Protein AF-B9JU67-F1 (afdb_monomer_lite)

Radius of gyration: 13.2 Å; chains: 1; bounding box: 34×25×34 Å

Sequence (87 aa):
MDLEYQSVPEAIAGYARLTEDIRKQQLVQEMHEFLHRYHNDVEGEFSKRYWFDFSPQTLGQTVPEFFDMVRDIVTDPDSYHRFLPTN

Secondary structure (DSSP, 8-state):
-----SSHHHHHHHHHHHS-HHHHHHHHHHHHHHHHHTTTSHHHHHHHHHTTT--GGGGT--HHHHHHHHHHHHH-GGGGGGGSPP-

pLDDT: mean 90.67, std 10.75, range [44.81, 97.56]

Foldseek 3Di:
DPPPDPDPLLVLLVCLVPDDPVVLVVLLVVLVVLCVVCVPPSQVVCCVVCVVPDDCVVLVDDSVRVSVSSNVCSVPVVCSVVSDDDD

Structure (mmCIF, N/CA/C/O backbone):
data_AF-B9JU67-F1
#
_entry.id   AF-B9JU67-F1
#
loop_
_atom_site.group_PDB
_atom_site.id
_atom_site.type_symbol
_atom_site.label_atom_id
_atom_site.label_alt_id
_atom_site.label_comp_id
_atom_site.label_asym_id
_atom_site.label_entity_id
_atom_site.label_seq_id
_atom_site.pdbx_PDB_ins_code
_atom_site.Cartn_x
_atom_site.Cartn_y
_atom_site.Cartn_z
_atom_site.occupancy
_atom_site.B_iso_or_equiv
_atom_site.auth_seq_id
_atom_site.auth_comp_id
_atom_site.auth_asym_id
_atom_site.auth_atom_id
_atom_site.pdbx_PDB_model_num
ATOM 1 N N . MET A 1 1 ? 6.316 16.346 -15.763 1.00 44.81 1 MET A N 1
ATOM 2 C CA . MET A 1 1 ? 5.099 15.683 -16.260 1.00 44.81 1 MET A CA 1
ATOM 3 C C . MET A 1 1 ? 4.391 15.229 -15.006 1.00 44.81 1 MET A C 1
ATOM 5 O O . MET A 1 1 ? 4.910 14.329 -14.357 1.00 44.81 1 MET A O 1
ATOM 9 N N . ASP A 1 2 ? 3.353 15.946 -14.581 1.00 52.53 2 ASP A N 1
ATOM 10 C CA . ASP A 1 2 ? 2.548 15.511 -13.442 1.00 52.53 2 ASP A CA 1
ATOM 11 C C . ASP A 1 2 ? 1.766 14.285 -13.904 1.00 52.53 2 ASP A C 1
ATOM 13 O O . ASP A 1 2 ? 1.059 14.327 -14.911 1.00 52.53 2 ASP A O 1
ATOM 17 N N . LEU A 1 3 ? 2.009 13.150 -13.255 1.00 55.97 3 LEU A N 1
ATOM 18 C CA . LEU A 1 3 ? 1.270 11.929 -13.530 1.00 55.97 3 LEU A CA 1
ATOM 19 C C . LEU A 1 3 ? -0.102 12.096 -12.875 1.00 55.97 3 LEU A C 1
ATOM 21 O O . LEU A 1 3 ? -0.263 11.846 -11.683 1.00 55.97 3 LEU A O 1
ATOM 25 N N . GLU A 1 4 ? -1.072 12.585 -13.643 1.00 64.44 4 GLU A N 1
ATOM 26 C CA . GLU A 1 4 ? -2.477 12.606 -13.238 1.00 64.44 4 GLU A CA 1
ATOM 27 C C . GLU A 1 4 ? -3.029 11.180 -13.319 1.00 64.44 4 GLU A C 1
ATOM 29 O O . GLU A 1 4 ? -3.553 10.748 -14.344 1.00 64.44 4 GLU A O 1
ATOM 34 N N . TYR A 1 5 ? -2.860 10.415 -12.243 1.00 73.81 5 TYR A N 1
ATOM 35 C CA . TYR A 1 5 ? -3.524 9.124 -12.106 1.00 73.81 5 TYR A CA 1
ATOM 36 C C . TYR A 1 5 ? -4.987 9.338 -11.725 1.00 73.81 5 TYR A C 1
ATOM 38 O O . TYR A 1 5 ? -5.295 10.110 -10.817 1.00 73.81 5 TYR A O 1
ATOM 46 N N . GLN A 1 6 ? -5.894 8.639 -12.405 1.00 79.56 6 GLN A N 1
ATOM 47 C CA . GLN A 1 6 ? -7.336 8.801 -12.222 1.00 79.56 6 GLN A CA 1
ATOM 48 C C . GLN A 1 6 ? -7.870 7.974 -11.047 1.00 79.56 6 GLN A C 1
ATOM 50 O O . GLN A 1 6 ? -9.006 8.168 -10.614 1.00 79.56 6 GLN A O 1
ATOM 55 N N . SER A 1 7 ? -7.064 7.049 -10.515 1.00 88.38 7 SER A N 1
ATOM 56 C CA . SER A 1 7 ? -7.405 6.241 -9.343 1.00 88.38 7 SER A CA 1
ATOM 57 C C . SER A 1 7 ? -6.167 5.753 -8.582 1.00 88.38 7 SER A C 1
ATOM 59 O O . SER A 1 7 ? -5.059 5.711 -9.119 1.00 88.38 7 SER A O 1
ATOM 61 N N . VAL A 1 8 ? -6.362 5.328 -7.329 1.00 92.31 8 VAL A N 1
ATOM 62 C CA . VAL A 1 8 ? -5.292 4.747 -6.499 1.00 92.31 8 VAL A CA 1
ATOM 63 C C . VAL A 1 8 ? -4.707 3.461 -7.112 1.00 92.31 8 VAL A C 1
ATOM 65 O O . VAL A 1 8 ? -3.483 3.387 -7.215 1.00 92.31 8 VAL A O 1
ATOM 68 N N . PRO A 1 9 ? -5.507 2.479 -7.589 1.00 93.88 9 PRO A N 1
ATOM 69 C CA . PRO A 1 9 ? -4.967 1.312 -8.293 1.00 93.88 9 PRO A CA 1
ATOM 70 C C . PRO A 1 9 ? -4.091 1.677 -9.496 1.00 93.88 9 PRO A C 1
ATOM 72 O O . PRO A 1 9 ? -3.032 1.086 -9.700 1.00 93.88 9 PRO A O 1
ATOM 75 N N . GLU A 1 10 ? -4.499 2.682 -10.273 1.00 93.62 10 GLU A N 1
ATOM 76 C CA . GLU A 1 10 ? -3.730 3.148 -11.428 1.00 93.62 10 GLU A CA 1
ATOM 77 C C . GLU A 1 10 ? -2.410 3.813 -11.014 1.00 93.62 10 GLU A C 1
ATOM 79 O O . GLU A 1 10 ? -1.376 3.564 -11.634 1.00 93.62 10 GLU A O 1
ATOM 84 N N . ALA A 1 11 ? -2.412 4.593 -9.929 1.00 93.00 11 ALA A N 1
ATOM 85 C CA . ALA A 1 11 ? -1.195 5.177 -9.372 1.00 93.00 11 ALA A CA 1
ATOM 86 C C . ALA A 1 11 ? -0.200 4.102 -8.908 1.00 93.00 11 ALA A C 1
ATOM 88 O O . ALA A 1 11 ? 0.999 4.210 -9.177 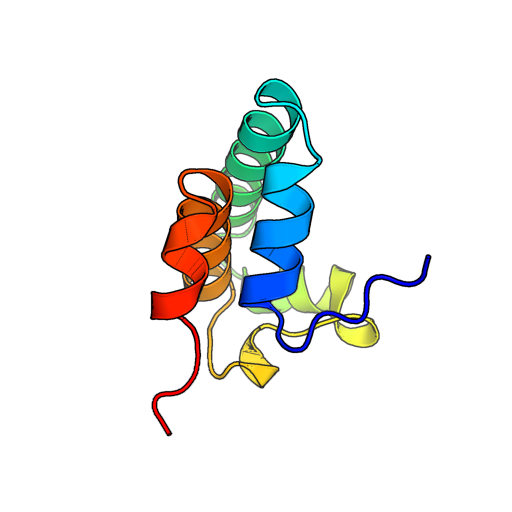1.00 93.00 11 ALA A O 1
ATOM 89 N N . ILE A 1 12 ? -0.690 3.033 -8.270 1.00 94.50 12 ILE A N 1
ATOM 90 C CA . ILE A 1 12 ? 0.137 1.889 -7.859 1.00 94.50 12 ILE A CA 1
ATOM 91 C C . ILE A 1 12 ? 0.705 1.170 -9.091 1.00 94.50 12 ILE A C 1
ATOM 93 O O . ILE A 1 12 ? 1.892 0.843 -9.116 1.00 94.50 12 ILE A O 1
ATOM 97 N N . ALA A 1 13 ? -0.097 0.972 -10.142 1.00 95.12 13 ALA A N 1
ATOM 98 C CA . ALA A 1 13 ? 0.370 0.376 -11.394 1.00 95.12 13 ALA A CA 1
ATOM 99 C C . ALA A 1 13 ? 1.446 1.237 -12.070 1.00 95.12 13 ALA A C 1
ATOM 101 O O . ALA A 1 13 ? 2.460 0.723 -12.543 1.00 95.12 13 ALA A O 1
ATOM 102 N N . GLY A 1 14 ? 1.259 2.558 -12.079 1.00 94.12 14 GLY A N 1
ATOM 103 C CA . GLY A 1 14 ? 2.247 3.513 -12.566 1.00 94.12 14 GLY A CA 1
ATOM 104 C C . GLY A 1 14 ? 3.559 3.449 -11.783 1.00 94.12 14 GLY A C 1
ATOM 105 O O . GLY A 1 14 ? 4.628 3.338 -12.385 1.00 94.12 14 GLY A O 1
ATOM 106 N N . TYR A 1 15 ? 3.484 3.411 -10.449 1.00 93.44 15 TYR A N 1
ATOM 107 C CA . TYR A 1 15 ? 4.643 3.152 -9.591 1.00 93.44 15 TYR A CA 1
ATOM 108 C C . TYR A 1 15 ? 5.332 1.831 -9.961 1.00 93.44 15 TYR A C 1
ATOM 110 O O . TYR A 1 15 ? 6.545 1.809 -10.175 1.00 93.44 15 TYR A O 1
ATOM 118 N N . ALA A 1 16 ? 4.576 0.741 -10.102 1.00 94.69 16 ALA A N 1
ATOM 119 C CA . ALA A 1 16 ? 5.119 -0.581 -10.394 1.00 94.69 16 ALA A CA 1
ATOM 120 C C . ALA A 1 16 ? 5.787 -0.664 -11.779 1.00 94.69 16 ALA A C 1
ATOM 122 O O . ALA A 1 16 ? 6.799 -1.343 -11.937 1.00 94.69 16 ALA A O 1
ATOM 123 N N . ARG A 1 17 ? 5.283 0.059 -12.783 1.00 94.50 17 ARG A N 1
ATOM 124 C CA . ARG A 1 17 ? 5.892 0.119 -14.126 1.00 94.50 17 ARG A CA 1
ATOM 125 C C . ARG A 1 17 ? 7.212 0.895 -14.151 1.00 94.50 17 ARG A C 1
ATOM 127 O O . ARG A 1 17 ? 8.078 0.585 -14.962 1.00 94.50 17 ARG A O 1
ATOM 134 N N . LEU A 1 18 ? 7.365 1.892 -13.280 1.00 94.12 18 LEU A N 1
ATOM 135 C CA . LEU A 1 18 ? 8.536 2.780 -13.234 1.00 94.12 18 LEU A CA 1
ATOM 136 C C . LEU A 1 18 ? 9.608 2.340 -12.227 1.00 94.12 18 LEU A C 1
ATOM 138 O O . LEU A 1 18 ? 10.691 2.922 -12.181 1.00 94.12 18 LEU A O 1
ATOM 142 N N . THR A 1 19 ? 9.306 1.338 -11.407 1.00 93.56 19 THR A N 1
ATOM 143 C CA . THR A 1 19 ? 10.156 0.902 -10.298 1.00 93.56 19 THR A CA 1
ATOM 144 C C . THR A 1 19 ? 10.881 -0.400 -10.637 1.00 93.56 19 THR A C 1
ATOM 146 O O . THR A 1 19 ? 10.341 -1.272 -11.311 1.00 93.56 19 THR A O 1
ATOM 149 N N . GLU A 1 20 ? 12.110 -0.553 -10.147 1.00 94.25 20 GLU A N 1
ATOM 150 C CA . GLU A 1 20 ? 12.892 -1.789 -10.270 1.00 94.25 20 GLU A CA 1
ATOM 151 C C . GLU A 1 20 ? 12.317 -2.921 -9.406 1.00 94.25 20 GLU A C 1
ATOM 153 O O . GLU A 1 20 ? 11.821 -2.685 -8.302 1.00 94.25 20 GLU A O 1
ATOM 158 N N . ASP A 1 21 ? 12.455 -4.170 -9.855 1.00 93.81 21 ASP A N 1
ATOM 159 C CA . ASP A 1 21 ? 11.868 -5.333 -9.172 1.00 93.81 21 ASP A CA 1
ATOM 160 C C . ASP A 1 21 ? 12.362 -5.514 -7.729 1.00 93.81 21 ASP A C 1
ATOM 162 O O . ASP A 1 21 ? 11.587 -5.903 -6.859 1.00 93.81 21 ASP A O 1
ATOM 166 N N . ILE A 1 22 ? 13.616 -5.152 -7.433 1.00 94.94 22 ILE A N 1
ATOM 167 C CA . ILE A 1 22 ? 14.158 -5.211 -6.064 1.00 94.94 22 ILE A CA 1
ATOM 168 C C . ILE A 1 22 ? 13.369 -4.292 -5.125 1.00 94.94 22 ILE A C 1
ATOM 170 O O . ILE A 1 22 ? 13.026 -4.687 -4.012 1.00 94.94 22 ILE A O 1
ATOM 174 N N . ARG A 1 23 ? 13.035 -3.076 -5.570 1.00 95.19 23 ARG A N 1
ATOM 175 C CA . ARG A 1 23 ? 12.271 -2.117 -4.758 1.00 95.19 23 ARG A CA 1
ATOM 176 C C . ARG A 1 23 ? 10.819 -2.555 -4.579 1.00 95.19 23 ARG A C 1
ATOM 178 O O . ARG A 1 23 ? 10.262 -2.376 -3.503 1.00 95.19 23 ARG A O 1
ATOM 185 N N . LYS A 1 24 ? 10.227 -3.187 -5.597 1.00 95.62 24 LYS A N 1
ATOM 186 C CA . LYS A 1 24 ? 8.894 -3.804 -5.496 1.00 95.62 24 LYS A CA 1
ATOM 187 C C . LYS A 1 24 ? 8.864 -4.900 -4.434 1.00 95.62 24 LYS A C 1
ATOM 189 O O . LYS A 1 24 ? 7.972 -4.922 -3.593 1.00 95.62 24 LYS A O 1
ATOM 194 N N . GLN A 1 25 ? 9.863 -5.782 -4.447 1.00 95.31 25 GLN A N 1
ATOM 195 C CA . GLN A 1 25 ? 9.998 -6.853 -3.458 1.00 95.31 25 GLN A CA 1
ATOM 196 C C . GLN A 1 25 ? 10.206 -6.301 -2.044 1.00 95.31 25 GLN A C 1
ATOM 198 O O . GLN A 1 25 ? 9.600 -6.809 -1.103 1.00 95.31 25 GLN A O 1
ATOM 203 N N . GLN A 1 26 ? 11.009 -5.242 -1.896 1.00 96.69 26 GLN A N 1
ATOM 204 C CA . GLN A 1 26 ? 11.188 -4.546 -0.618 1.00 96.69 26 GLN A CA 1
ATOM 205 C C . GLN A 1 26 ? 9.868 -3.975 -0.096 1.00 96.69 26 GLN A C 1
ATOM 207 O O . GLN A 1 26 ? 9.519 -4.242 1.048 1.00 96.69 26 GLN A O 1
ATOM 212 N N . LEU A 1 27 ? 9.093 -3.286 -0.938 1.00 96.19 27 LEU A N 1
ATOM 213 C CA . LEU A 1 27 ? 7.781 -2.758 -0.555 1.00 96.19 27 LEU A CA 1
ATOM 214 C C . LEU A 1 27 ? 6.831 -3.871 -0.081 1.00 96.19 27 LEU A C 1
ATOM 216 O O . LEU A 1 27 ? 6.189 -3.741 0.959 1.00 96.19 27 LEU A O 1
ATOM 220 N N . VAL A 1 28 ? 6.755 -4.987 -0.815 1.00 96.38 28 VAL A N 1
ATOM 221 C CA . VAL A 1 28 ? 5.919 -6.137 -0.423 1.00 96.38 28 VAL A CA 1
ATOM 222 C C . VAL A 1 28 ? 6.363 -6.719 0.919 1.00 96.38 28 VAL A C 1
ATOM 224 O O . VAL A 1 28 ? 5.524 -7.030 1.767 1.00 96.38 28 VAL A O 1
ATOM 227 N N . GLN A 1 29 ? 7.671 -6.824 1.144 1.00 97.06 29 GLN A N 1
ATOM 228 C CA . GLN A 1 29 ? 8.216 -7.297 2.411 1.00 97.06 29 GLN A CA 1
ATOM 229 C C . GLN A 1 29 ? 7.897 -6.336 3.567 1.00 97.06 29 GLN A C 1
ATOM 231 O O . GLN A 1 29 ? 7.467 -6.783 4.628 1.00 97.06 29 GLN A O 1
ATOM 236 N N . GLU A 1 30 ? 8.043 -5.027 3.363 1.00 97.06 30 GLU A N 1
ATOM 237 C CA . GLU A 1 30 ? 7.713 -4.003 4.359 1.00 97.06 30 GLU A CA 1
ATOM 238 C C . GLU A 1 30 ? 6.229 -4.039 4.746 1.00 97.06 30 GLU A C 1
ATOM 240 O O . GLU A 1 30 ? 5.901 -3.959 5.931 1.00 97.06 30 GLU A O 1
ATOM 245 N N . MET A 1 31 ? 5.329 -4.237 3.775 1.00 96.94 31 MET A N 1
ATOM 246 C CA . MET A 1 31 ? 3.897 -4.417 4.036 1.00 96.94 31 MET A CA 1
ATOM 247 C C . MET A 1 31 ? 3.629 -5.655 4.903 1.00 96.94 31 MET A C 1
ATOM 249 O O . MET A 1 31 ? 2.904 -5.567 5.895 1.00 96.94 31 MET A O 1
ATOM 253 N N . HIS A 1 32 ? 4.245 -6.799 4.590 1.00 96.25 32 HIS A N 1
ATOM 254 C CA . HIS A 1 32 ? 4.122 -8.004 5.418 1.00 96.25 32 HIS A CA 1
ATOM 255 C C . HIS A 1 32 ? 4.669 -7.801 6.836 1.00 96.25 32 HIS A C 1
ATOM 257 O O . HIS A 1 32 ? 4.033 -8.202 7.814 1.00 96.25 32 HIS A O 1
ATOM 263 N N . GLU A 1 33 ? 5.828 -7.157 6.975 1.00 97.56 33 GLU A N 1
ATOM 264 C CA . GLU A 1 33 ? 6.413 -6.855 8.282 1.00 97.56 33 GLU A CA 1
ATOM 265 C C . GLU A 1 33 ? 5.542 -5.906 9.099 1.00 97.56 33 GLU A C 1
ATOM 267 O O . GLU A 1 33 ? 5.419 -6.086 10.312 1.00 97.56 33 GLU A O 1
ATOM 272 N N . PHE A 1 34 ? 4.913 -4.925 8.451 1.00 96.75 34 PHE A N 1
ATOM 273 C CA . PHE A 1 34 ? 3.978 -4.010 9.089 1.00 96.75 34 PHE A CA 1
ATOM 274 C C . PHE A 1 34 ? 2.775 -4.763 9.664 1.00 96.75 34 PHE A C 1
ATOM 276 O O . PHE A 1 34 ? 2.478 -4.621 10.852 1.00 96.75 34 PHE A O 1
ATOM 283 N N . LEU A 1 35 ? 2.132 -5.615 8.855 1.00 96.44 35 LEU A N 1
ATOM 284 C CA . LEU A 1 35 ? 0.995 -6.429 9.295 1.00 96.44 35 LEU A CA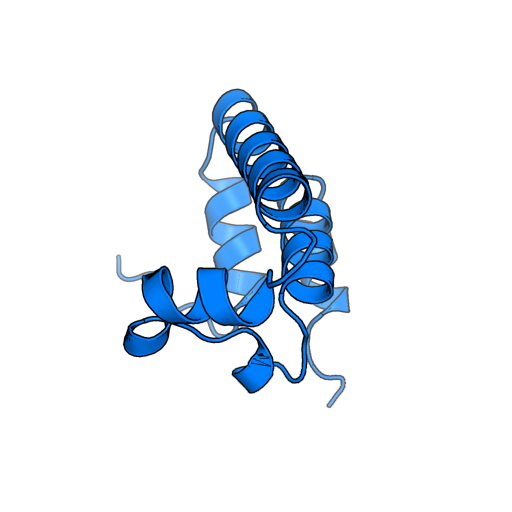 1
ATOM 285 C C . LEU A 1 35 ? 1.376 -7.355 10.453 1.00 96.44 35 LEU A C 1
ATOM 287 O O . LEU A 1 35 ? 0.632 -7.473 11.422 1.00 96.44 35 LEU A O 1
ATOM 291 N N . HIS A 1 36 ? 2.550 -7.982 10.387 1.00 96.31 36 HIS A N 1
ATOM 292 C CA . HIS A 1 36 ? 3.019 -8.876 11.442 1.00 96.31 36 HIS A CA 1
ATOM 293 C C . HIS A 1 36 ? 3.349 -8.120 12.740 1.00 96.31 36 HIS A C 1
ATOM 295 O O . HIS A 1 36 ? 2.956 -8.529 13.836 1.00 96.31 36 HIS A O 1
ATOM 301 N N . ARG A 1 37 ? 4.063 -6.993 12.636 1.00 96.81 37 ARG A N 1
ATOM 302 C CA . ARG A 1 37 ? 4.487 -6.188 13.790 1.00 96.81 37 ARG A CA 1
ATOM 303 C C . ARG A 1 37 ? 3.303 -5.570 14.524 1.00 96.81 37 ARG A C 1
ATOM 305 O O . ARG A 1 37 ? 3.326 -5.530 15.750 1.00 96.81 37 ARG A O 1
ATOM 312 N N . TYR A 1 38 ? 2.297 -5.112 13.786 1.00 96.19 38 TYR A N 1
ATOM 313 C CA . TYR A 1 38 ? 1.136 -4.406 14.324 1.00 96.19 38 TYR A CA 1
ATOM 314 C C . TYR A 1 38 ? -0.144 -5.244 14.273 1.00 96.19 38 TYR A C 1
ATOM 316 O O . TYR A 1 38 ? -1.233 -4.684 14.276 1.00 96.19 38 TYR A O 1
ATOM 324 N N . HIS A 1 39 ? -0.032 -6.577 14.261 1.00 91.88 39 HIS A N 1
ATOM 325 C CA . HIS A 1 39 ? -1.156 -7.516 14.115 1.00 91.88 39 HIS A CA 1
ATOM 326 C C . HIS A 1 39 ? -2.331 -7.272 15.081 1.00 91.88 39 HIS A C 1
ATOM 328 O O . HIS A 1 39 ? -3.455 -7.675 14.797 1.00 91.88 39 HIS A O 1
ATOM 334 N N . ASN A 1 40 ? -2.087 -6.632 16.226 1.00 94.06 40 ASN A N 1
ATOM 335 C CA . ASN A 1 40 ? -3.087 -6.305 17.239 1.00 94.06 40 ASN A CA 1
ATOM 336 C C . ASN A 1 40 ? -3.800 -4.952 17.027 1.00 94.06 40 ASN A C 1
ATOM 338 O O . ASN A 1 40 ? -4.833 -4.735 17.654 1.00 94.06 40 ASN A O 1
ATOM 342 N N . ASP A 1 41 ? -3.255 -4.046 16.209 1.00 96.00 41 ASP A N 1
ATOM 343 C CA . ASP A 1 41 ? -3.824 -2.717 15.917 1.00 96.00 41 ASP A CA 1
ATOM 344 C C . ASP A 1 41 ? -3.303 -2.156 14.576 1.00 96.00 41 ASP A C 1
ATOM 346 O O . ASP A 1 41 ? -2.688 -1.091 14.509 1.00 96.00 41 ASP A O 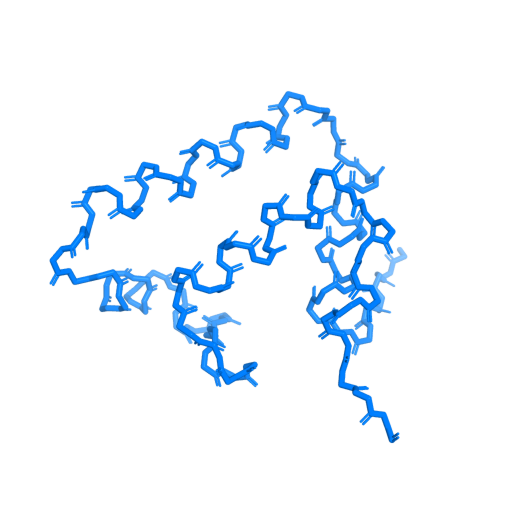1
ATOM 350 N N . VAL A 1 42 ? -3.508 -2.901 13.486 1.00 96.00 42 VAL A N 1
ATOM 351 C CA . VAL A 1 42 ? -3.001 -2.517 12.155 1.00 96.00 42 VAL A CA 1
ATOM 352 C C . VAL A 1 42 ? -3.604 -1.184 11.695 1.00 96.00 42 VAL A C 1
ATOM 354 O O . VAL A 1 42 ? -2.883 -0.309 11.217 1.00 96.00 42 VAL A O 1
ATOM 357 N N . GLU A 1 43 ? -4.915 -1.009 11.868 1.00 95.25 43 GLU A N 1
ATOM 358 C CA . GLU A 1 43 ? -5.649 0.192 11.449 1.00 95.25 43 GLU A CA 1
ATOM 359 C C . GLU A 1 43 ? -5.185 1.442 12.207 1.00 95.25 43 GLU A C 1
ATOM 361 O O . GLU A 1 43 ? -4.904 2.478 11.598 1.00 95.25 43 GLU A O 1
ATOM 366 N N . GLY A 1 44 ? -5.061 1.351 13.537 1.00 94.94 44 GLY A N 1
ATOM 367 C CA . GLY A 1 44 ? -4.618 2.465 14.368 1.00 94.94 44 GLY A CA 1
ATOM 368 C C . GLY A 1 44 ? -3.179 2.863 14.060 1.00 94.94 44 GLY A C 1
ATOM 369 O O . GLY A 1 44 ? -2.865 4.051 13.950 1.00 94.94 44 GLY A O 1
ATOM 370 N N . GLU A 1 45 ? -2.301 1.883 13.859 1.00 96.44 45 GLU A N 1
ATOM 371 C CA . GLU A 1 45 ? -0.899 2.112 13.521 1.00 96.44 45 GLU A CA 1
ATOM 372 C C . GLU A 1 45 ? -0.713 2.683 12.112 1.00 96.44 45 GLU A C 1
ATOM 374 O O . GLU A 1 45 ? 0.147 3.547 11.910 1.00 96.44 45 GLU A O 1
ATOM 379 N N . PHE A 1 46 ? -1.519 2.257 11.142 1.00 95.00 46 PHE A N 1
ATOM 380 C CA . PHE A 1 46 ? -1.497 2.839 9.803 1.00 95.00 46 PHE A CA 1
ATOM 381 C C . PHE A 1 46 ? -1.997 4.283 9.839 1.00 95.00 46 PHE A C 1
ATOM 383 O O . PHE A 1 46 ? -1.313 5.193 9.371 1.00 95.00 46 PHE A O 1
ATOM 390 N N . SER A 1 47 ? -3.148 4.508 10.480 1.00 93.50 47 SER A N 1
ATOM 391 C CA . SER A 1 47 ? -3.752 5.830 10.619 1.00 93.50 47 SER A CA 1
ATOM 392 C C . SER A 1 47 ? -2.774 6.818 11.252 1.00 93.50 47 SER A C 1
ATOM 394 O O . SER A 1 47 ? -2.467 7.829 10.637 1.00 93.50 47 SER A O 1
ATOM 396 N N . LYS A 1 48 ? -2.140 6.499 12.390 1.00 93.62 48 LYS A N 1
ATOM 397 C CA . LYS A 1 48 ? -1.148 7.388 13.037 1.00 93.62 48 LYS A CA 1
ATOM 398 C C . LYS A 1 48 ? -0.047 7.896 12.099 1.00 93.62 48 LYS A C 1
ATOM 400 O O . LYS A 1 48 ? 0.442 9.005 12.302 1.00 93.62 48 LYS A O 1
ATOM 405 N N . 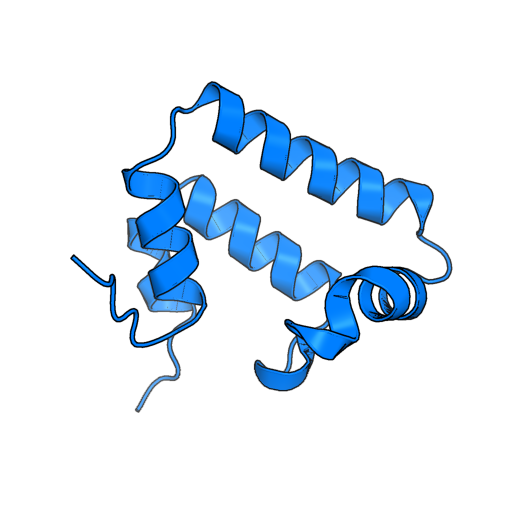ARG A 1 49 ? 0.365 7.090 11.117 1.00 92.81 49 ARG A N 1
ATOM 406 C CA . ARG A 1 49 ? 1.461 7.410 10.191 1.00 92.81 49 ARG A CA 1
ATOM 407 C C . ARG A 1 49 ? 0.991 8.135 8.936 1.00 92.81 49 ARG A C 1
ATOM 409 O O . ARG A 1 49 ? 1.718 8.996 8.458 1.00 92.81 49 ARG A O 1
ATOM 416 N N . TYR A 1 50 ? -0.188 7.786 8.423 1.00 90.62 50 TYR A N 1
ATOM 417 C CA . TYR A 1 50 ? -0.598 8.154 7.065 1.00 90.62 50 TYR A CA 1
ATOM 418 C C . TYR A 1 50 ? -1.937 8.892 6.983 1.00 90.62 50 TYR A C 1
ATOM 420 O O . TYR A 1 50 ? -2.285 9.346 5.900 1.00 90.62 50 TYR A O 1
ATOM 428 N N . TRP A 1 51 ? -2.674 9.067 8.089 1.00 85.19 51 TRP A N 1
ATOM 429 C CA . TRP A 1 51 ? -4.048 9.601 8.081 1.00 85.19 51 TRP A CA 1
ATOM 430 C C . TRP A 1 51 ? -4.214 10.937 7.350 1.00 85.19 51 TRP A C 1
ATOM 432 O O . TRP A 1 51 ? -5.292 11.207 6.827 1.00 85.19 51 TRP A O 1
ATOM 442 N N . PHE A 1 52 ? -3.178 11.781 7.352 1.00 84.75 52 PHE A N 1
ATOM 443 C CA . PHE A 1 52 ? -3.213 13.085 6.697 1.00 84.75 52 PHE A CA 1
ATOM 444 C C . PHE A 1 52 ? -3.120 12.972 5.169 1.00 84.75 52 PHE A C 1
ATOM 446 O O . PHE A 1 52 ? -3.736 13.765 4.464 1.00 84.75 52 PHE A O 1
ATOM 453 N N . ASP A 1 53 ? -2.384 11.977 4.673 1.00 86.81 53 ASP A N 1
ATOM 454 C CA . ASP A 1 53 ? -2.114 11.800 3.246 1.00 86.81 53 ASP A CA 1
ATOM 455 C C . ASP A 1 53 ? -3.091 10.814 2.597 1.00 86.81 53 ASP A C 1
ATOM 457 O O . ASP A 1 53 ? -3.585 11.048 1.495 1.00 86.81 53 ASP A O 1
ATOM 461 N N . PHE A 1 54 ? -3.369 9.691 3.264 1.00 87.12 54 PHE A N 1
ATOM 462 C CA . PHE A 1 54 ? -4.161 8.609 2.697 1.00 87.12 54 PHE A CA 1
ATOM 463 C C . PHE A 1 54 ? -4.781 7.704 3.769 1.00 87.12 54 PHE A C 1
ATOM 465 O O . PHE A 1 54 ? -4.149 7.337 4.761 1.00 87.12 54 PHE A O 1
ATOM 472 N N . SER A 1 55 ? -6.016 7.266 3.516 1.00 90.88 55 SER A N 1
ATOM 473 C CA . SER A 1 55 ? -6.689 6.228 4.297 1.00 90.88 55 SER A CA 1
ATOM 474 C C . SER A 1 55 ? -7.316 5.187 3.361 1.00 90.88 55 SER A C 1
ATOM 476 O O . SER A 1 55 ? -8.125 5.573 2.508 1.00 90.88 55 SER A O 1
ATOM 478 N N . PRO A 1 56 ? -7.026 3.880 3.538 1.00 91.94 56 PRO A N 1
ATOM 479 C CA . PRO A 1 56 ? -7.668 2.785 2.800 1.00 91.94 56 PRO A CA 1
ATOM 480 C C . PRO A 1 56 ? -9.199 2.807 2.844 1.00 91.94 56 PRO A C 1
ATOM 482 O O . PRO A 1 56 ? -9.866 2.406 1.891 1.00 91.94 56 PRO A O 1
ATOM 485 N N . GLN A 1 57 ? -9.768 3.372 3.910 1.00 90.19 57 GLN A N 1
ATOM 486 C CA . GLN A 1 57 ? -11.213 3.499 4.089 1.00 90.19 57 GLN A CA 1
ATOM 487 C C . GLN A 1 57 ? -11.867 4.371 3.007 1.00 90.19 57 GLN A C 1
ATOM 489 O O . GLN A 1 57 ? -13.044 4.190 2.710 1.00 90.19 57 GLN A O 1
ATOM 494 N N . THR A 1 58 ? -11.116 5.279 2.369 1.00 89.25 58 THR A N 1
ATOM 495 C CA . THR A 1 58 ? -11.609 6.063 1.219 1.00 89.25 58 THR A CA 1
ATOM 496 C C . THR A 1 58 ? -11.910 5.197 -0.007 1.00 89.25 58 THR A C 1
ATOM 498 O O . THR A 1 58 ? -12.717 5.588 -0.845 1.00 89.25 58 THR A O 1
ATOM 501 N N . LEU A 1 59 ? -11.314 4.003 -0.077 1.00 89.06 59 LEU A N 1
ATOM 502 C CA . LEU A 1 59 ? -11.581 2.971 -1.080 1.00 89.06 59 LEU A CA 1
ATOM 503 C C . LEU A 1 59 ? -12.560 1.900 -0.567 1.00 89.06 59 LEU A C 1
ATOM 505 O O . LEU A 1 59 ? -12.805 0.914 -1.257 1.00 89.06 59 LEU A O 1
ATOM 509 N N . GLY A 1 60 ? -13.101 2.060 0.646 1.00 91.62 60 GLY A N 1
ATOM 510 C CA . GLY A 1 60 ? -13.934 1.051 1.304 1.00 91.62 60 GLY A CA 1
ATOM 511 C C . GLY A 1 60 ? -13.165 -0.192 1.763 1.00 91.62 60 GLY A C 1
ATOM 512 O O . GLY A 1 60 ? -13.786 -1.232 1.958 1.00 91.62 60 GLY A O 1
ATOM 513 N N . GLN A 1 61 ? -11.840 -0.094 1.921 1.00 94.50 61 GLN A N 1
ATOM 514 C CA . GLN A 1 61 ? -10.9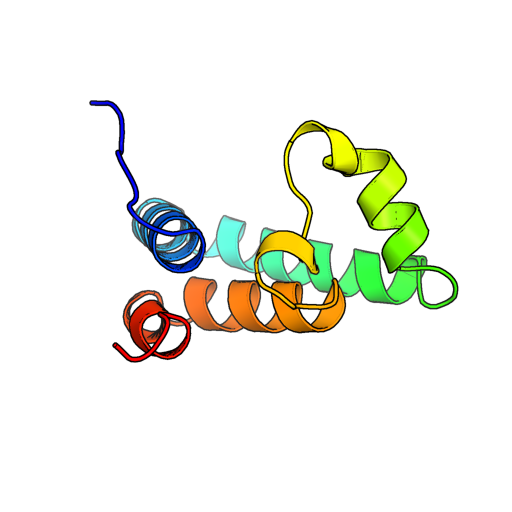59 -1.204 2.292 1.00 94.50 61 GLN A CA 1
ATOM 515 C C . GLN A 1 61 ? -10.385 -1.028 3.702 1.00 94.50 61 GLN A C 1
ATOM 517 O O . GLN A 1 61 ? -10.159 0.089 4.175 1.00 94.50 61 GLN A O 1
ATOM 522 N N . THR A 1 62 ? -10.096 -2.151 4.350 1.00 95.75 62 THR A N 1
ATOM 523 C CA . THR A 1 62 ? -9.182 -2.241 5.497 1.00 95.75 62 THR A CA 1
ATOM 524 C C . THR A 1 62 ? -7.721 -2.141 5.038 1.00 95.75 62 THR A C 1
ATOM 526 O O . THR A 1 62 ? -7.410 -2.297 3.855 1.00 95.75 62 THR A O 1
ATOM 529 N N . VAL A 1 63 ? -6.788 -1.898 5.960 1.00 96.12 63 VAL A N 1
ATOM 530 C CA . VAL A 1 63 ? -5.346 -1.862 5.660 1.00 96.12 63 VAL A CA 1
ATOM 531 C C . VAL A 1 63 ? -4.841 -3.191 5.076 1.00 96.12 63 VAL A C 1
ATOM 533 O O . VAL A 1 63 ? -4.127 -3.133 4.074 1.00 96.12 63 VAL A O 1
ATOM 536 N N . PRO A 1 64 ? -5.193 -4.381 5.613 1.00 96.44 64 PRO A N 1
ATOM 537 C CA . PRO A 1 64 ? -4.788 -5.647 5.000 1.00 96.44 64 PRO A CA 1
ATOM 538 C C . PRO A 1 64 ? -5.311 -5.821 3.569 1.00 96.44 64 PRO A C 1
ATOM 540 O O . PRO A 1 64 ? -4.537 -6.184 2.690 1.00 96.44 64 PRO A O 1
ATOM 543 N N . GLU A 1 65 ? -6.584 -5.500 3.312 1.00 96.38 65 GLU A N 1
ATOM 544 C CA . GLU A 1 65 ? -7.172 -5.580 1.964 1.00 96.38 65 GLU A CA 1
ATOM 545 C C . GLU A 1 65 ? -6.478 -4.624 0.986 1.00 96.38 65 GLU A C 1
ATOM 547 O O . GLU A 1 65 ? -6.196 -4.985 -0.157 1.00 96.38 65 GLU A O 1
ATOM 552 N N . PHE A 1 66 ? -6.148 -3.416 1.447 1.00 96.31 66 PHE A N 1
ATOM 553 C CA . PHE A 1 66 ? -5.372 -2.464 0.663 1.00 96.31 66 PHE A CA 1
ATOM 554 C C . PHE A 1 66 ? -3.963 -2.988 0.355 1.00 96.31 66 PHE A C 1
ATOM 556 O O . PHE A 1 66 ? -3.505 -2.869 -0.780 1.00 96.31 66 PHE A O 1
ATOM 563 N N . PHE A 1 67 ? -3.276 -3.606 1.320 1.00 97.12 67 PHE A N 1
ATOM 564 C CA . PHE A 1 67 ? -1.953 -4.203 1.097 1.00 97.12 67 PHE A CA 1
ATOM 565 C C . PHE A 1 67 ? -1.998 -5.398 0.146 1.00 97.12 67 PHE A C 1
ATOM 567 O O . PHE A 1 67 ? -1.098 -5.536 -0.684 1.00 97.12 67 PHE A O 1
ATOM 574 N N . ASP A 1 68 ? -3.043 -6.223 0.211 1.00 96.75 68 ASP A N 1
ATOM 575 C CA . ASP A 1 68 ? -3.268 -7.291 -0.764 1.00 96.75 68 ASP A CA 1
ATOM 576 C C . ASP A 1 68 ? -3.431 -6.718 -2.178 1.00 96.75 68 ASP A C 1
ATOM 578 O O . ASP A 1 68 ? -2.764 -7.175 -3.107 1.00 96.75 68 ASP A O 1
ATOM 582 N N . MET A 1 69 ? -4.223 -5.652 -2.336 1.00 96.56 69 MET A N 1
ATOM 583 C CA . MET A 1 69 ? -4.353 -4.943 -3.612 1.00 96.56 69 MET A CA 1
ATOM 584 C C . MET A 1 69 ? -3.010 -4.377 -4.095 1.00 96.56 69 MET A C 1
ATOM 586 O O . MET A 1 69 ? -2.654 -4.553 -5.261 1.00 96.56 69 MET A O 1
ATOM 590 N N . VAL A 1 70 ? -2.238 -3.717 -3.221 1.00 96.69 70 VAL A N 1
ATOM 591 C CA . VAL A 1 70 ? -0.916 -3.179 -3.586 1.00 96.69 70 VAL A CA 1
ATOM 592 C C . VAL A 1 70 ? 0.009 -4.305 -4.042 1.00 96.69 70 VAL A C 1
ATOM 594 O O . VAL A 1 70 ? 0.657 -4.167 -5.077 1.00 96.69 70 VAL A O 1
ATOM 597 N N . ARG A 1 71 ? 0.059 -5.429 -3.317 1.00 96.81 71 ARG A N 1
ATOM 598 C CA . ARG A 1 71 ? 0.881 -6.594 -3.676 1.00 96.81 71 ARG A CA 1
ATOM 599 C C . ARG A 1 71 ? 0.509 -7.135 -5.054 1.00 96.81 71 ARG A C 1
ATOM 601 O O . ARG A 1 71 ? 1.406 -7.394 -5.860 1.00 96.81 71 ARG A O 1
ATOM 608 N N . ASP A 1 72 ? -0.781 -7.309 -5.314 1.00 96.50 72 ASP A N 1
ATOM 609 C CA . ASP A 1 72 ? -1.272 -7.872 -6.569 1.00 96.50 72 ASP A CA 1
ATOM 610 C C . ASP A 1 72 ? -0.902 -6.963 -7.754 1.00 96.50 72 ASP A C 1
ATOM 612 O O . ASP A 1 72 ? -0.329 -7.437 -8.735 1.00 96.50 72 ASP A O 1
ATOM 616 N N . ILE A 1 73 ? -1.103 -5.646 -7.622 1.00 97.06 73 ILE A N 1
ATOM 617 C CA . ILE A 1 73 ? -0.766 -4.666 -8.669 1.00 97.06 73 ILE A CA 1
ATOM 618 C C . ILE A 1 73 ? 0.750 -4.520 -8.844 1.00 97.06 73 ILE A C 1
ATOM 620 O O . ILE A 1 73 ? 1.246 -4.414 -9.959 1.00 97.06 73 ILE A O 1
ATOM 624 N N . VAL A 1 74 ? 1.526 -4.514 -7.762 1.00 95.88 74 VAL A N 1
ATOM 625 C CA . VAL A 1 74 ? 2.989 -4.395 -7.854 1.00 95.88 74 VAL A CA 1
ATOM 626 C C . VAL A 1 74 ? 3.612 -5.627 -8.523 1.00 95.88 74 VAL A C 1
ATOM 628 O O . VAL A 1 74 ? 4.624 -5.499 -9.217 1.00 95.88 74 VAL A O 1
ATOM 631 N N . THR A 1 75 ? 3.000 -6.801 -8.351 1.00 93.81 75 THR A N 1
ATOM 632 C CA . THR A 1 75 ? 3.429 -8.057 -8.985 1.00 93.81 75 THR A CA 1
ATOM 633 C C . THR A 1 75 ? 2.979 -8.154 -10.444 1.00 93.81 75 THR A C 1
ATOM 635 O O . THR A 1 75 ? 3.744 -8.605 -11.295 1.00 93.81 75 THR A O 1
ATOM 638 N N . ASP A 1 76 ? 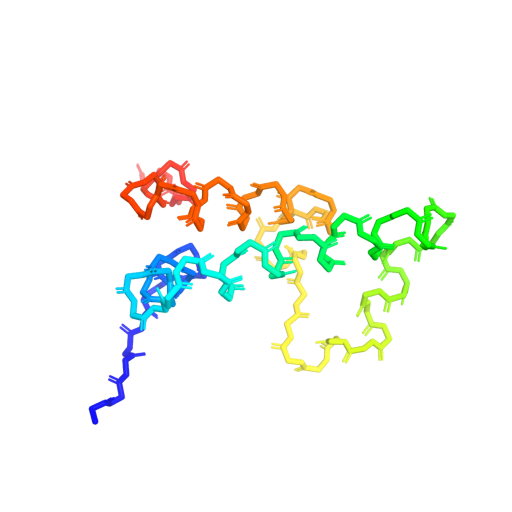1.757 -7.713 -10.738 1.00 95.06 76 ASP A N 1
ATOM 639 C CA . ASP A 1 76 ? 1.160 -7.677 -12.072 1.00 95.06 76 ASP A CA 1
ATOM 640 C C . ASP A 1 76 ? 0.505 -6.299 -12.298 1.00 95.06 76 ASP A C 1
ATOM 642 O O . ASP A 1 76 ? -0.671 -6.117 -11.961 1.00 95.06 76 ASP A O 1
ATOM 646 N N . PRO A 1 77 ? 1.237 -5.307 -12.850 1.00 93.94 77 PRO A N 1
ATOM 647 C CA . PRO A 1 77 ? 0.738 -3.937 -12.990 1.00 93.94 77 PRO A CA 1
ATOM 648 C C . PRO A 1 77 ? -0.523 -3.811 -13.835 1.00 93.94 77 PRO A C 1
ATOM 650 O O . PRO A 1 77 ? -1.281 -2.867 -13.638 1.00 93.94 77 PRO A O 1
ATOM 653 N N . ASP A 1 78 ? -0.777 -4.746 -14.750 1.00 92.81 78 ASP A N 1
ATOM 654 C CA . ASP A 1 78 ? -1.967 -4.729 -15.601 1.00 92.81 78 ASP A CA 1
ATOM 655 C C . ASP A 1 78 ? -3.210 -5.268 -14.868 1.00 92.81 78 ASP A C 1
ATOM 657 O O . ASP A 1 78 ? -4.342 -5.062 -15.311 1.00 92.81 78 ASP A O 1
ATOM 661 N N . SER A 1 79 ? -3.040 -5.875 -13.688 1.00 94.00 79 SER A N 1
ATOM 662 C CA . SER A 1 79 ? -4.149 -6.334 -12.844 1.00 94.00 79 SER A CA 1
ATOM 663 C C . SER A 1 79 ? -4.951 -5.199 -12.195 1.00 94.00 79 SER A C 1
ATOM 665 O O . SER A 1 79 ? -6.059 -5.450 -11.717 1.00 94.00 79 SER A O 1
ATOM 667 N N . TYR A 1 80 ? -4.456 -3.953 -12.219 1.00 92.69 80 TYR A N 1
ATOM 668 C CA . TYR A 1 80 ? -5.097 -2.804 -11.563 1.00 92.69 80 TYR A CA 1
ATOM 669 C C . TYR A 1 80 ? -6.551 -2.575 -11.991 1.00 92.69 80 TYR A C 1
ATOM 671 O O . TYR A 1 80 ? -7.371 -2.136 -11.186 1.00 92.69 80 TYR A O 1
ATOM 679 N N . HIS A 1 81 ? -6.895 -2.941 -13.230 1.00 91.75 81 HIS A N 1
ATOM 680 C CA . HIS A 1 81 ? -8.256 -2.865 -13.759 1.00 91.75 81 HIS A CA 1
ATOM 681 C C . HIS A 1 81 ? -9.279 -3.650 -12.926 1.00 91.75 81 HIS A C 1
ATOM 683 O O . HIS A 1 81 ? -10.451 -3.284 -12.907 1.00 91.75 81 HIS A O 1
ATOM 689 N N . ARG A 1 82 ? -8.852 -4.705 -12.216 1.00 92.25 82 ARG A N 1
ATOM 690 C CA . ARG A 1 82 ? -9.716 -5.515 -11.337 1.00 92.25 82 ARG A CA 1
ATOM 691 C C . ARG A 1 82 ? -10.201 -4.747 -10.107 1.00 92.25 82 ARG A C 1
ATOM 693 O O . ARG A 1 82 ? -11.193 -5.142 -9.509 1.00 92.25 82 ARG A O 1
ATOM 700 N N . PHE A 1 83 ? -9.498 -3.678 -9.742 1.00 90.00 83 PHE A N 1
ATOM 701 C CA . PHE A 1 83 ? -9.772 -2.860 -8.562 1.00 90.00 83 PHE A CA 1
ATOM 702 C C . PHE A 1 83 ? -10.438 -1.523 -8.912 1.00 90.00 83 PHE A C 1
ATOM 704 O O . PHE A 1 83 ? -10.683 -0.704 -8.028 1.00 90.00 83 PHE A O 1
ATOM 711 N N . LEU A 1 84 ? -10.732 -1.284 -10.194 1.00 86.81 84 LEU A N 1
ATOM 712 C CA . LEU A 1 84 ? -11.521 -0.132 -10.609 1.00 86.81 84 LEU A CA 1
ATOM 713 C C . LEU A 1 84 ? -13.009 -0.409 -10.345 1.00 86.81 84 LEU A C 1
ATOM 715 O O . LEU A 1 84 ? -13.473 -1.525 -10.599 1.00 86.81 84 LEU A O 1
ATOM 719 N N . PRO A 1 85 ? -13.781 0.582 -9.867 1.00 72.69 85 PRO A N 1
ATOM 720 C CA . PRO A 1 85 ? -15.220 0.423 -9.718 1.00 72.69 85 PRO A CA 1
ATOM 721 C C . PRO A 1 85 ? -15.843 0.084 -11.076 1.00 72.69 85 PRO A C 1
ATOM 723 O O . PRO A 1 85 ? -15.582 0.748 -12.081 1.00 72.69 85 PRO A O 1
ATOM 726 N N . THR A 1 86 ? -16.651 -0.976 -11.114 1.00 64.94 86 THR A N 1
ATOM 727 C CA . THR A 1 86 ? -17.436 -1.316 -12.304 1.00 64.94 86 THR A CA 1
ATOM 728 C C . THR A 1 86 ? -18.531 -0.263 -12.447 1.00 64.94 86 THR A C 1
ATOM 730 O O . THR A 1 86 ? -19.344 -0.104 -11.538 1.00 64.94 86 THR A O 1
ATOM 733 N N . ASN A 1 87 ? -18.485 0.496 -13.541 1.00 49.66 87 ASN A N 1
ATOM 734 C CA . ASN A 1 87 ? -19.483 1.513 -13.882 1.00 49.66 87 ASN A CA 1
ATOM 735 C C . ASN A 1 87 ? -20.846 0.878 -14.189 1.00 49.66 87 ASN A C 1
ATOM 737 O O . ASN A 1 87 ? -20.846 -0.213 -14.808 1.00 49.66 87 ASN A O 1
#

Organism: Allorhizobium ampelinum (strain ATCC BAA-846 / DSM 112012 / S4) (NCBI:txid311402)

InterPro domains:
  IPR041129 CdiI immunity protein [PF18593] (1-72)